Protein AF-A0A329SBS2-F1 (afdb_monomer)

Solvent-accessible surface area (backbone atoms only — not comparable to full-atom values): 4610 Å² total; per-residue (Å²): 136,92,74,92,81,88,87,77,86,54,65,69,60,60,50,41,74,76,56,67,45,72,67,49,45,61,72,70,52,60,92,85,58,90,63,91,44,81,48,57,94,58,97,70,82,80,90,73,63,75,94,70,61,59,93,86,66,76,76,78,53,57,82,90

Radius of gyration: 17.74 Å; Cα contacts (8 Å, |Δi|>4): 21; chains: 1; bounding box: 35×39×36 Å

Mean predicted aligned error: 9.4 Å

Structure (mmCIF, N/CA/C/O backbone):
data_AF-A0A329SBS2-F1
#
_entry.id   AF-A0A329SBS2-F1
#
loop_
_atom_site.group_PDB
_atom_site.id
_atom_site.type_symbol
_atom_site.label_atom_id
_atom_site.label_alt_id
_atom_site.label_comp_id
_atom_site.label_asym_id
_atom_site.label_entity_id
_atom_site.label_seq_id
_atom_site.pdbx_PDB_ins_code
_atom_site.Cartn_x
_atom_site.Cartn_y
_atom_site.Cartn_z
_atom_site.occupancy
_atom_site.B_iso_or_equiv
_atom_site.auth_seq_id
_atom_site.auth_comp_id
_atom_site.auth_asym_id
_atom_site.auth_atom_id
_atom_site.pdbx_PDB_model_num
ATOM 1 N N . MET A 1 1 ? -5.325 -27.124 -7.908 1.00 76.12 1 MET A N 1
ATOM 2 C CA . MET A 1 1 ? -5.523 -25.903 -8.714 1.00 76.12 1 MET A CA 1
ATOM 3 C C . MET A 1 1 ? -5.681 -24.756 -7.744 1.00 76.12 1 MET A C 1
ATOM 5 O O . MET A 1 1 ? -6.574 -24.825 -6.911 1.00 76.12 1 MET A O 1
ATOM 9 N N . GLU A 1 2 ? -4.801 -23.765 -7.808 1.00 86.94 2 GLU A N 1
ATOM 10 C CA . GLU A 1 2 ? -4.96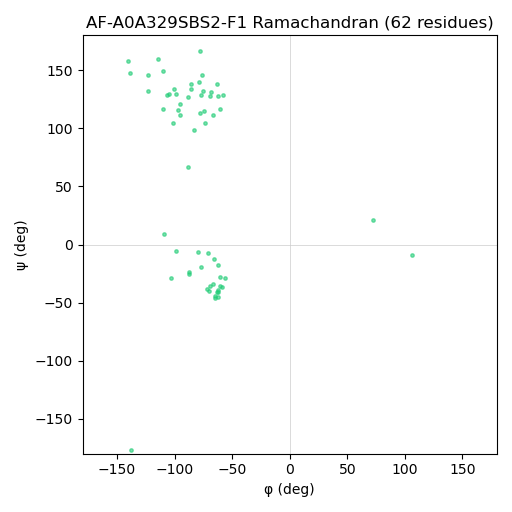7 -22.516 -7.066 1.00 86.94 2 GLU A CA 1
ATOM 11 C C . GLU A 1 2 ? -5.774 -21.561 -7.944 1.00 86.94 2 GLU A C 1
ATOM 13 O O . GLU A 1 2 ? -5.452 -21.374 -9.117 1.00 86.94 2 GLU A O 1
ATOM 18 N N . VAL A 1 3 ? -6.866 -21.025 -7.401 1.00 92.19 3 VAL A N 1
ATOM 19 C CA . VAL A 1 3 ? -7.781 -20.129 -8.116 1.00 92.19 3 VAL A CA 1
ATOM 20 C C . VAL A 1 3 ? -7.870 -18.834 -7.317 1.00 92.19 3 VAL A C 1
ATOM 22 O O . VAL A 1 3 ? -8.051 -18.902 -6.098 1.00 92.19 3 VAL A O 1
ATOM 25 N N . PRO A 1 4 ? -7.736 -17.659 -7.955 1.00 92.12 4 PRO A N 1
ATOM 26 C CA . PRO A 1 4 ? -7.883 -16.397 -7.250 1.00 92.12 4 PRO A CA 1
ATOM 27 C C . PRO A 1 4 ? -9.307 -16.252 -6.706 1.00 92.12 4 PRO A C 1
ATOM 29 O O . PRO A 1 4 ? -10.286 -16.549 -7.390 1.00 92.12 4 PRO A O 1
ATOM 32 N N . PHE A 1 5 ? -9.416 -15.756 -5.477 1.00 92.81 5 PHE A N 1
ATOM 33 C CA . PHE A 1 5 ? -10.684 -15.419 -4.841 1.00 92.81 5 PHE A CA 1
ATOM 34 C C . PHE A 1 5 ? -10.540 -14.121 -4.044 1.00 92.81 5 PHE A C 1
ATOM 36 O O . PHE A 1 5 ? -9.436 -13.720 -3.674 1.00 92.81 5 PHE A O 1
ATOM 43 N N . VAL A 1 6 ? -11.665 -13.454 -3.787 1.00 91.75 6 VAL A N 1
ATOM 44 C CA . VAL A 1 6 ? -11.708 -12.230 -2.981 1.00 91.75 6 VAL A CA 1
ATOM 45 C C . VAL A 1 6 ? -12.127 -12.586 -1.560 1.00 91.75 6 VAL A C 1
ATOM 47 O O . VAL A 1 6 ? -13.135 -13.260 -1.356 1.00 91.75 6 VAL A O 1
ATOM 50 N N . ALA A 1 7 ? -11.359 -12.115 -0.580 1.00 91.00 7 ALA A N 1
ATOM 51 C CA . ALA A 1 7 ? -11.689 -12.235 0.832 1.00 91.00 7 ALA A CA 1
ATOM 52 C C . ALA A 1 7 ? -12.278 -10.918 1.356 1.00 91.00 7 ALA A C 1
ATOM 54 O O . ALA A 1 7 ? -11.733 -9.840 1.117 1.00 91.00 7 ALA A O 1
ATOM 55 N N . TYR A 1 8 ? -13.381 -11.018 2.095 1.00 90.12 8 TYR A N 1
ATOM 56 C CA . TYR A 1 8 ? -14.083 -9.881 2.691 1.00 90.12 8 TYR A CA 1
ATOM 57 C C . TYR A 1 8 ? -14.007 -9.934 4.217 1.00 90.12 8 TYR A C 1
ATOM 59 O O . TYR A 1 8 ? -13.777 -10.989 4.802 1.00 90.12 8 TYR A O 1
ATOM 67 N N . GLY A 1 9 ? -14.230 -8.789 4.866 1.00 89.44 9 GLY A N 1
ATOM 68 C CA . GLY A 1 9 ? -14.336 -8.720 6.325 1.00 89.44 9 GLY A CA 1
ATOM 69 C C . GLY A 1 9 ? -13.014 -8.898 7.072 1.00 89.44 9 GLY A C 1
ATOM 70 O O . GLY A 1 9 ? -13.041 -9.223 8.252 1.00 89.44 9 GLY A O 1
ATOM 71 N N . ILE A 1 10 ? -11.872 -8.674 6.412 1.00 92.12 10 ILE A N 1
ATOM 72 C CA . ILE A 1 10 ? -10.548 -8.719 7.044 1.00 92.12 10 ILE A CA 1
ATOM 73 C C . ILE A 1 10 ? -10.454 -7.556 8.054 1.00 92.12 10 ILE A C 1
ATOM 75 O O . ILE A 1 10 ? -10.466 -6.387 7.631 1.00 92.12 10 ILE A O 1
ATOM 79 N N . PRO A 1 11 ? -10.410 -7.824 9.376 1.00 90.12 11 PRO A N 1
ATOM 80 C CA . PRO A 1 11 ? -10.488 -6.780 10.399 1.00 90.12 11 PRO A CA 1
ATOM 81 C C . PRO A 1 11 ? -9.369 -5.740 10.290 1.00 90.12 11 PRO A C 1
ATOM 83 O O . PRO A 1 11 ? -9.611 -4.547 10.476 1.00 90.12 11 PRO A O 1
ATOM 86 N N . GLU A 1 12 ? -8.163 -6.165 9.920 1.00 87.12 12 GLU A N 1
ATOM 87 C CA . GLU A 1 12 ? -6.981 -5.315 9.775 1.00 87.12 12 GLU A CA 1
ATOM 88 C C . GLU A 1 12 ? -7.166 -4.289 8.651 1.00 87.12 12 GLU A C 1
ATOM 90 O O . GLU A 1 12 ? -6.907 -3.099 8.841 1.00 87.12 12 GLU A O 1
ATOM 95 N N . LEU A 1 13 ? -7.690 -4.725 7.500 1.00 87.75 13 LEU A N 1
ATOM 96 C CA . LEU A 1 13 ? -7.986 -3.838 6.371 1.00 87.75 13 LEU A CA 1
ATOM 97 C C . LEU A 1 13 ? -9.160 -2.905 6.689 1.00 87.75 13 LEU A C 1
ATOM 99 O O . LEU A 1 13 ? -9.143 -1.734 6.320 1.00 87.75 13 LEU A O 1
ATOM 103 N N . THR A 1 14 ? -10.147 -3.396 7.440 1.00 87.38 14 THR A N 1
ATOM 104 C CA . THR A 1 14 ? -11.297 -2.596 7.894 1.00 87.38 14 THR A CA 1
ATOM 105 C C . THR A 1 14 ? -10.883 -1.506 8.887 1.00 87.38 14 THR A C 1
ATOM 107 O O . THR A 1 14 ? -11.451 -0.415 8.906 1.00 87.38 14 THR A O 1
ATOM 110 N N . ALA A 1 15 ? -9.883 -1.771 9.727 1.00 85.44 15 ALA A N 1
ATOM 111 C CA . ALA A 1 15 ? -9.305 -0.755 10.598 1.00 85.44 15 ALA A CA 1
ATOM 112 C C . ALA A 1 15 ? -8.474 0.262 9.800 1.00 85.44 15 ALA A C 1
ATOM 114 O O . ALA A 1 15 ? -8.526 1.459 10.095 1.00 85.44 15 ALA A O 1
ATOM 115 N N . ALA A 1 16 ? -7.738 -0.194 8.780 1.00 86.19 16 ALA A N 1
ATOM 116 C CA . ALA A 1 16 ? -6.923 0.665 7.925 1.00 86.19 16 ALA A CA 1
ATOM 117 C C . ALA A 1 16 ? -7.768 1.682 7.145 1.00 86.19 16 ALA A C 1
ATOM 119 O O . ALA A 1 16 ? -7.397 2.852 7.104 1.00 86.19 16 ALA A O 1
ATOM 120 N N . THR A 1 17 ? -8.937 1.300 6.616 1.00 83.00 17 THR A N 1
ATOM 121 C CA . THR A 1 17 ? -9.819 2.233 5.881 1.00 83.00 17 THR A CA 1
ATOM 122 C C . THR A 1 17 ? -10.302 3.412 6.724 1.00 83.00 17 THR A C 1
ATOM 124 O O . THR A 1 17 ? -10.546 4.484 6.183 1.00 83.00 17 THR A O 1
ATOM 127 N N . LYS A 1 18 ? -10.409 3.246 8.048 1.00 82.38 18 LYS A N 1
ATOM 128 C CA . LYS A 1 18 ? -10.790 4.329 8.969 1.00 82.38 18 LYS A CA 1
ATOM 129 C C . LYS A 1 18 ? -9.606 5.164 9.455 1.00 82.38 18 LYS A C 1
ATOM 131 O O . LYS A 1 18 ? -9.806 6.293 9.884 1.00 82.38 18 LYS A O 1
ATOM 136 N N . ARG A 1 19 ? -8.398 4.593 9.469 1.00 79.69 19 ARG A N 1
ATOM 137 C CA . ARG A 1 19 ? -7.212 5.201 10.099 1.00 79.69 19 ARG A CA 1
ATOM 138 C C . ARG A 1 19 ? -6.240 5.816 9.102 1.00 79.69 19 ARG A C 1
ATOM 140 O O . ARG A 1 19 ? -5.524 6.734 9.467 1.00 79.69 19 ARG A O 1
ATOM 147 N N . TRP A 1 20 ? -6.173 5.311 7.874 1.00 83.62 20 TRP A N 1
ATOM 148 C CA . TRP A 1 20 ? -5.206 5.753 6.870 1.00 83.62 20 TRP A CA 1
ATOM 149 C C . TRP A 1 20 ? -5.744 6.929 6.056 1.00 83.62 20 TRP A C 1
ATOM 151 O O . TRP A 1 20 ? -5.986 6.795 4.857 1.00 83.62 20 TRP A O 1
ATOM 161 N N . THR A 1 21 ? -5.922 8.071 6.719 1.00 86.69 21 THR A N 1
ATOM 162 C CA . THR A 1 21 ? -6.136 9.356 6.039 1.00 86.69 21 THR A CA 1
ATOM 163 C C . THR A 1 21 ? -4.812 9.903 5.507 1.00 86.69 21 THR A C 1
ATOM 165 O O . THR A 1 21 ? -3.737 9.417 5.881 1.00 86.69 21 THR A O 1
ATOM 168 N N . ASP A 1 22 ? -4.872 10.911 4.639 1.00 83.00 22 ASP A N 1
ATOM 169 C CA . ASP A 1 22 ? -3.664 11.565 4.133 1.00 83.00 22 ASP A CA 1
ATOM 170 C C . ASP A 1 22 ? -2.879 12.218 5.276 1.00 83.00 22 ASP A C 1
ATOM 172 O O . ASP A 1 22 ? -1.667 12.046 5.351 1.00 83.00 22 ASP A O 1
ATOM 176 N N . GLU A 1 23 ? -3.562 12.827 6.250 1.00 82.19 23 GLU A N 1
ATOM 177 C CA . GLU A 1 23 ? -2.938 13.413 7.441 1.00 82.19 23 GLU A CA 1
ATOM 178 C C . GLU A 1 23 ? -2.218 12.354 8.282 1.00 82.19 23 GLU A C 1
ATOM 180 O O . GLU A 1 23 ? -1.067 12.548 8.678 1.00 82.19 23 GLU A O 1
ATOM 185 N N . TYR A 1 24 ? -2.859 11.201 8.512 1.00 79.44 24 TYR A N 1
ATOM 186 C CA . TYR A 1 24 ? -2.239 10.092 9.237 1.00 79.44 24 TYR A CA 1
ATOM 187 C C . TYR A 1 24 ? -1.003 9.568 8.501 1.00 79.44 24 TYR A C 1
ATOM 189 O O . TYR A 1 24 ? 0.021 9.275 9.120 1.00 79.44 24 TYR A O 1
ATOM 197 N N . ARG A 1 25 ? -1.070 9.459 7.170 1.00 81.25 25 ARG A N 1
ATOM 198 C CA . ARG A 1 25 ? 0.077 9.040 6.358 1.00 81.25 25 ARG A CA 1
ATOM 199 C C . ARG A 1 25 ? 1.203 10.061 6.445 1.00 81.25 25 ARG A C 1
ATOM 201 O O . ARG A 1 25 ? 2.332 9.658 6.686 1.00 81.25 25 ARG A O 1
ATOM 208 N N . THR A 1 26 ? 0.921 11.354 6.326 1.00 80.62 26 THR A N 1
ATOM 209 C CA . THR A 1 26 ? 1.938 12.404 6.464 1.00 80.62 26 THR A CA 1
ATOM 210 C C . THR A 1 26 ? 2.589 12.399 7.850 1.00 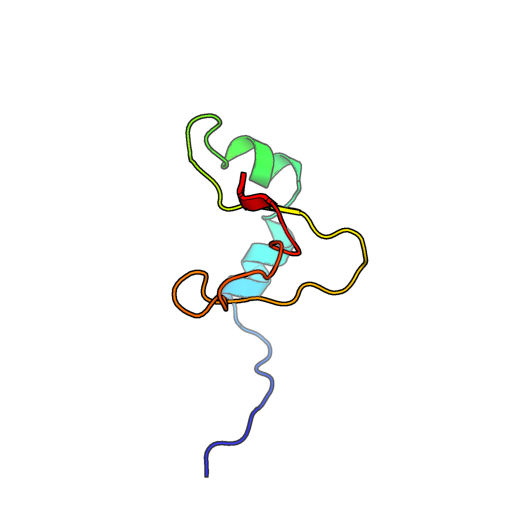80.62 26 THR A C 1
ATOM 212 O O . THR A 1 26 ? 3.793 12.609 7.948 1.00 80.62 26 THR A O 1
ATOM 215 N N . GLU A 1 27 ? 1.835 12.099 8.912 1.00 82.25 27 GLU A N 1
ATOM 216 C CA . GLU A 1 27 ? 2.372 11.988 10.276 1.00 82.25 27 GLU A CA 1
ATOM 217 C C . GLU A 1 27 ? 3.260 10.745 10.465 1.00 82.25 27 GLU A C 1
ATOM 219 O O . GLU A 1 27 ? 4.277 10.796 11.159 1.00 82.25 27 GLU A O 1
ATOM 224 N N . LYS A 1 28 ? 2.876 9.603 9.877 1.00 81.50 28 LYS A N 1
ATOM 225 C CA . LYS A 1 28 ? 3.592 8.328 10.058 1.00 81.50 28 LYS A CA 1
ATOM 226 C C . LYS A 1 28 ? 4.740 8.118 9.080 1.00 81.50 28 LYS A C 1
ATOM 228 O O . LYS A 1 28 ? 5.656 7.354 9.389 1.00 81.50 28 LYS A O 1
ATOM 233 N N . LEU A 1 29 ? 4.714 8.768 7.921 1.00 84.88 29 LEU A N 1
ATOM 234 C CA . LEU A 1 29 ? 5.798 8.694 6.955 1.00 84.88 29 LEU A CA 1
ATOM 235 C C . LEU A 1 29 ? 6.975 9.536 7.453 1.00 84.88 29 LEU A C 1
ATOM 237 O O . LEU A 1 29 ? 6.918 10.757 7.543 1.00 84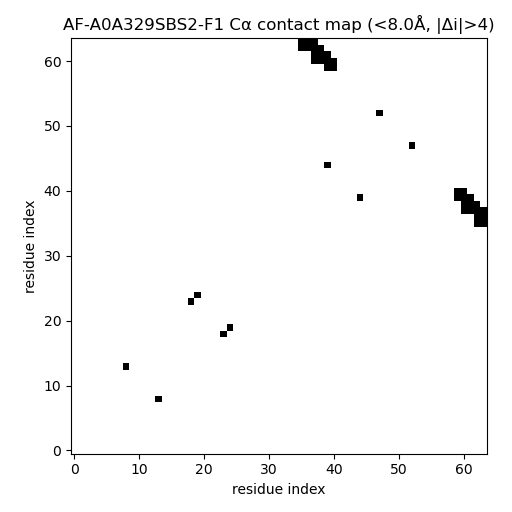.88 29 LEU A O 1
ATOM 241 N N . SER A 1 30 ? 8.085 8.866 7.749 1.00 82.12 30 SER A N 1
ATOM 242 C CA . SER A 1 30 ? 9.346 9.538 8.045 1.00 82.12 30 SER A CA 1
ATOM 243 C C . SER A 1 30 ? 9.818 10.336 6.823 1.00 82.12 30 SER A C 1
ATOM 245 O O . SER A 1 30 ? 9.991 9.730 5.762 1.00 82.12 30 SER A O 1
ATOM 247 N N . PRO A 1 31 ? 10.138 11.636 6.965 1.00 78.44 31 PRO A N 1
ATOM 248 C CA . PRO A 1 31 ? 10.724 12.436 5.886 1.00 78.44 31 PRO A CA 1
ATOM 249 C C . PRO A 1 31 ? 12.098 11.931 5.427 1.00 78.44 31 PRO A C 1
ATOM 251 O O . PRO A 1 31 ? 12.581 12.314 4.369 1.00 78.44 31 PRO A O 1
ATOM 254 N N . LYS A 1 32 ? 12.760 11.108 6.251 1.00 81.31 32 LYS A N 1
ATOM 255 C CA . LYS A 1 32 ? 14.111 10.585 6.004 1.00 81.31 32 LYS A CA 1
ATOM 256 C C . LYS A 1 32 ? 14.111 9.168 5.432 1.00 81.31 32 LYS A C 1
ATOM 258 O O . LYS A 1 32 ? 15.180 8.636 5.147 1.00 81.31 32 LYS A O 1
ATOM 263 N N . ALA A 1 33 ? 12.949 8.528 5.334 1.00 84.06 33 ALA A N 1
ATOM 264 C CA . ALA A 1 33 ? 12.857 7.194 4.765 1.00 84.06 33 ALA A CA 1
ATOM 265 C C . ALA A 1 33 ? 12.890 7.264 3.234 1.00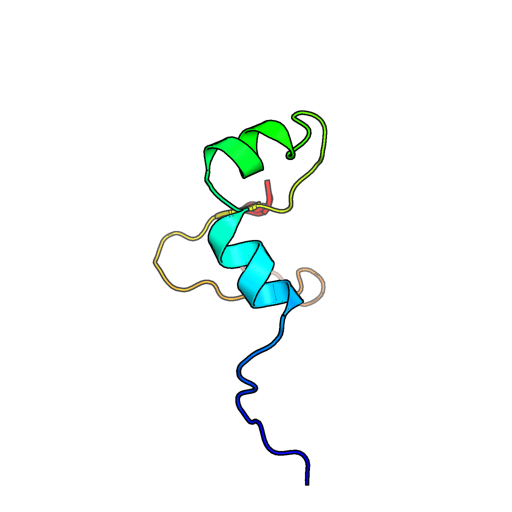 84.06 33 ALA A C 1
ATOM 267 O O . ALA A 1 33 ? 12.279 8.136 2.621 1.00 84.06 33 ALA A O 1
ATOM 268 N N . LEU A 1 34 ? 13.604 6.318 2.625 1.00 80.12 34 LEU A N 1
ATOM 269 C CA . LEU A 1 34 ? 13.631 6.139 1.179 1.00 80.12 34 LEU A CA 1
ATOM 270 C C . LEU A 1 34 ? 12.416 5.306 0.774 1.00 80.12 34 LEU A C 1
ATOM 272 O O . LEU A 1 34 ? 12.412 4.081 0.909 1.00 80.12 34 LEU A O 1
ATOM 276 N N . TYR A 1 35 ? 11.366 5.980 0.316 1.00 84.56 35 TYR A N 1
ATOM 277 C CA . TYR A 1 35 ? 10.215 5.317 -0.282 1.00 84.56 35 TYR A CA 1
ATOM 278 C C . TYR A 1 35 ? 10.488 5.082 -1.755 1.00 84.56 35 TYR A C 1
ATOM 280 O O . TYR A 1 35 ? 10.918 5.986 -2.459 1.00 84.56 35 TYR A O 1
ATOM 288 N N . LYS A 1 36 ? 10.204 3.871 -2.229 1.00 81.81 36 LYS A N 1
ATOM 289 C CA . LYS A 1 36 ? 10.337 3.551 -3.644 1.00 81.81 36 LYS A CA 1
ATOM 290 C C . LYS A 1 36 ? 9.197 4.210 -4.416 1.00 81.81 36 LYS A C 1
ATOM 292 O O . LYS A 1 36 ? 8.067 3.725 -4.358 1.00 81.81 36 LYS A O 1
ATOM 297 N N . VAL A 1 37 ? 9.490 5.293 -5.131 1.00 81.62 37 VAL A N 1
ATOM 298 C CA . VAL A 1 37 ? 8.501 5.997 -5.953 1.00 81.62 37 VAL A CA 1
ATOM 299 C C . VAL A 1 37 ? 8.752 5.684 -7.425 1.00 81.62 37 VAL A C 1
ATOM 301 O O . VAL A 1 37 ? 9.873 5.785 -7.920 1.00 81.62 37 VAL A O 1
ATOM 304 N N . HIS A 1 38 ? 7.690 5.282 -8.123 1.00 81.62 38 HIS A N 1
ATOM 305 C CA . HIS A 1 38 ? 7.707 5.028 -9.560 1.00 81.62 38 HIS A CA 1
ATOM 306 C C . HIS A 1 38 ? 6.969 6.150 -10.290 1.00 81.62 38 HIS A C 1
ATOM 308 O O . HIS A 1 38 ? 5.830 6.461 -9.945 1.00 81.62 38 HIS A O 1
ATOM 314 N N . VAL A 1 39 ? 7.608 6.734 -11.305 1.00 80.44 39 VAL A N 1
ATOM 315 C CA . VAL A 1 39 ? 7.015 7.788 -12.142 1.00 80.44 39 VAL A CA 1
ATOM 316 C C . VAL A 1 39 ? 6.757 7.234 -13.541 1.00 80.44 39 VAL A C 1
ATOM 318 O O . VAL A 1 39 ? 7.705 6.861 -14.228 1.00 80.44 39 VAL A O 1
ATOM 321 N N . ALA A 1 40 ? 5.490 7.183 -13.956 1.00 81.88 40 ALA A N 1
ATOM 322 C CA . ALA A 1 40 ? 5.069 6.771 -15.297 1.00 81.88 40 ALA A CA 1
ATOM 323 C C . ALA A 1 40 ? 4.518 7.973 -16.082 1.00 81.88 40 ALA A C 1
ATOM 325 O O . ALA A 1 40 ? 3.955 8.897 -15.496 1.00 81.88 40 ALA A O 1
ATOM 326 N N . TYR A 1 41 ? 4.686 7.962 -17.407 1.00 81.81 41 TYR A N 1
ATOM 327 C CA . TYR A 1 41 ? 4.190 9.026 -18.292 1.00 81.81 41 TYR A CA 1
ATOM 328 C C . TYR A 1 41 ? 2.680 8.950 -18.545 1.00 81.81 41 TYR A C 1
ATOM 330 O O . TYR A 1 41 ? 2.075 9.942 -18.948 1.00 81.81 41 TYR A O 1
ATOM 338 N N . ASP A 1 42 ? 2.078 7.785 -18.308 1.00 84.06 42 ASP A N 1
ATOM 339 C CA . ASP A 1 42 ? 0.650 7.538 -18.457 1.00 84.06 42 ASP A CA 1
ATOM 340 C C . ASP A 1 42 ? 0.108 6.689 -17.290 1.00 84.06 42 ASP A C 1
ATOM 342 O O . ASP A 1 42 ? 0.816 6.396 -16.324 1.00 84.06 42 ASP A O 1
ATOM 346 N N . SER A 1 43 ? -1.179 6.341 -17.342 1.00 84.50 43 SER A N 1
ATOM 347 C CA . SER A 1 43 ? -1.880 5.613 -16.277 1.00 84.50 43 SER A CA 1
ATOM 348 C C . SER A 1 43 ? -1.472 4.142 -16.124 1.00 84.50 43 SER A C 1
ATOM 350 O O . SER A 1 43 ? -1.930 3.481 -15.192 1.00 84.50 43 SER A O 1
ATOM 352 N N . HIS A 1 44 ? -0.659 3.602 -17.029 1.00 83.44 44 HIS A N 1
ATOM 353 C CA . HIS A 1 44 ? -0.205 2.220 -17.007 1.00 83.44 44 HIS A CA 1
ATOM 354 C C . HIS A 1 44 ? 1.179 2.141 -16.371 1.00 83.44 44 HIS A C 1
ATOM 356 O O . HIS A 1 44 ? 2.182 2.618 -16.900 1.00 83.44 44 HIS A O 1
ATOM 362 N N . PHE A 1 45 ? 1.244 1.464 -15.228 1.00 82.81 45 PHE A N 1
ATOM 363 C CA . PHE A 1 45 ? 2.510 1.106 -14.611 1.00 82.81 45 PHE A CA 1
ATOM 364 C C . PHE A 1 45 ? 2.906 -0.314 -15.018 1.00 82.81 45 PHE A C 1
ATOM 366 O O . PHE A 1 45 ? 2.293 -1.291 -14.587 1.00 82.81 45 PHE A O 1
ATOM 373 N N . MET A 1 46 ? 3.964 -0.426 -15.820 1.00 80.75 46 MET A N 1
ATOM 374 C CA . MET A 1 46 ? 4.571 -1.707 -16.175 1.00 80.75 46 MET A CA 1
ATOM 375 C C . MET A 1 46 ? 5.833 -1.927 -15.352 1.00 80.75 46 MET A C 1
ATOM 377 O O . MET A 1 46 ? 6.871 -1.325 -15.617 1.00 80.75 46 MET A O 1
ATOM 381 N N . TYR A 1 47 ? 5.749 -2.804 -14.354 1.00 78.56 47 TYR A N 1
ATOM 382 C CA . TYR A 1 47 ? 6.909 -3.187 -13.556 1.00 78.56 47 TYR A CA 1
ATOM 383 C C . TYR A 1 47 ? 7.893 -4.024 -14.386 1.00 78.56 47 TYR A C 1
ATOM 385 O O . TYR A 1 47 ? 7.511 -5.060 -14.933 1.00 78.56 47 TYR A O 1
ATOM 393 N N . TYR A 1 48 ? 9.168 -3.627 -14.417 1.00 74.75 48 TYR A N 1
ATOM 394 C CA . TYR A 1 48 ? 10.247 -4.444 -14.969 1.00 74.75 48 TYR A CA 1
ATOM 395 C C . TYR A 1 48 ? 11.352 -4.686 -13.939 1.00 74.75 48 TYR A C 1
ATOM 397 O O . TYR A 1 48 ? 11.684 -3.844 -13.102 1.00 74.75 48 TYR A O 1
ATOM 405 N N . LEU A 1 49 ? 11.965 -5.866 -14.013 1.00 76.75 49 LEU A N 1
ATOM 406 C CA . LEU A 1 49 ? 13.210 -6.129 -13.302 1.00 76.75 49 LEU A CA 1
ATOM 407 C C . LEU A 1 49 ? 14.336 -5.472 -14.092 1.00 76.75 49 LEU A C 1
ATOM 409 O O . LEU A 1 49 ? 14.645 -5.917 -15.192 1.00 76.75 49 LEU A O 1
ATOM 413 N N . THR A 1 50 ? 14.969 -4.442 -13.533 1.00 72.12 50 THR A N 1
ATOM 414 C CA . THR A 1 50 ? 16.072 -3.719 -14.192 1.00 72.12 50 THR A CA 1
ATOM 415 C C . THR A 1 50 ? 17.224 -4.650 -14.590 1.00 72.12 50 THR A C 1
ATOM 417 O O . THR A 1 50 ? 17.876 -4.433 -15.601 1.00 72.12 50 THR A O 1
ATOM 420 N N . SER A 1 51 ? 17.43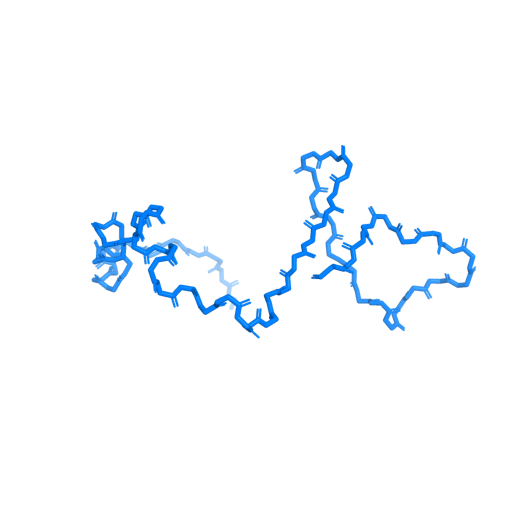1 -5.748 -13.854 1.00 75.12 51 SER A N 1
ATOM 421 C CA . SER A 1 51 ? 18.405 -6.796 -14.193 1.00 75.12 51 SER A CA 1
ATOM 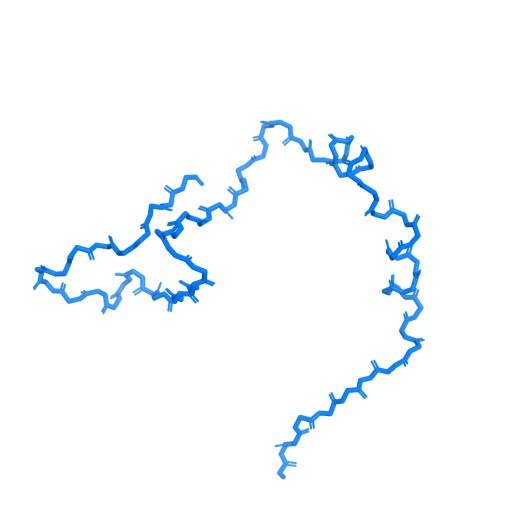422 C C . SER A 1 51 ? 18.086 -7.576 -15.475 1.00 75.12 51 SER A C 1
ATOM 424 O O . SER A 1 51 ? 18.933 -8.321 -15.957 1.00 75.12 51 SER A O 1
ATOM 426 N N . LYS A 1 52 ? 16.873 -7.434 -16.013 1.00 77.62 52 LYS A N 1
ATOM 427 C CA . LYS A 1 52 ? 16.407 -8.063 -17.253 1.00 77.62 52 LYS A CA 1
ATOM 428 C C . LYS A 1 52 ? 16.232 -7.058 -18.398 1.00 77.62 52 LYS A C 1
ATOM 430 O O . LYS A 1 52 ? 15.673 -7.427 -19.424 1.00 77.62 52 LYS A O 1
ATOM 435 N N . GLN A 1 53 ? 16.673 -5.810 -18.222 1.00 73.69 53 GLN A N 1
ATOM 436 C CA . GLN A 1 53 ? 16.587 -4.778 -19.254 1.00 73.69 53 GLN A CA 1
ATOM 437 C C . GLN A 1 53 ? 17.524 -5.120 -20.419 1.00 73.69 53 GLN A C 1
ATOM 439 O O . GLN A 1 53 ? 18.693 -5.453 -20.204 1.00 73.69 53 GLN A O 1
ATOM 444 N N . LEU A 1 54 ? 17.014 -5.059 -21.650 1.00 75.31 54 LEU A N 1
ATOM 445 C CA . LEU A 1 54 ? 17.814 -5.351 -22.836 1.00 75.31 54 LEU A CA 1
ATOM 446 C C . LEU A 1 54 ? 18.742 -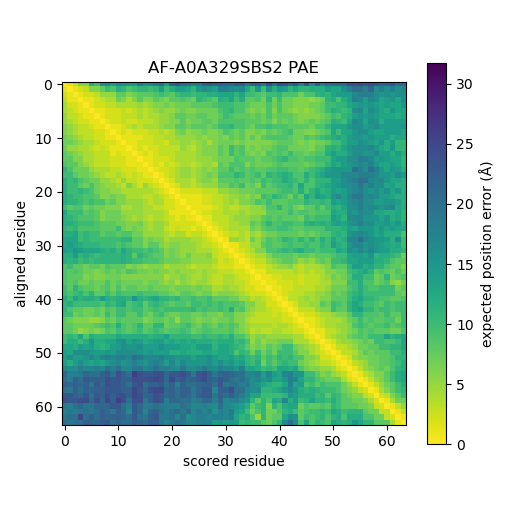4.169 -23.155 1.00 75.31 54 LEU A C 1
ATOM 448 O O . LEU A 1 54 ? 18.400 -3.002 -22.946 1.00 75.31 54 LEU A O 1
ATOM 452 N N . ALA A 1 55 ? 19.937 -4.465 -23.674 1.00 71.62 55 ALA A N 1
ATOM 453 C CA . ALA A 1 55 ? 20.895 -3.436 -24.064 1.00 71.62 55 ALA A CA 1
ATOM 454 C C . ALA A 1 55 ? 20.296 -2.538 -25.164 1.00 71.62 55 ALA A C 1
ATOM 456 O O . ALA 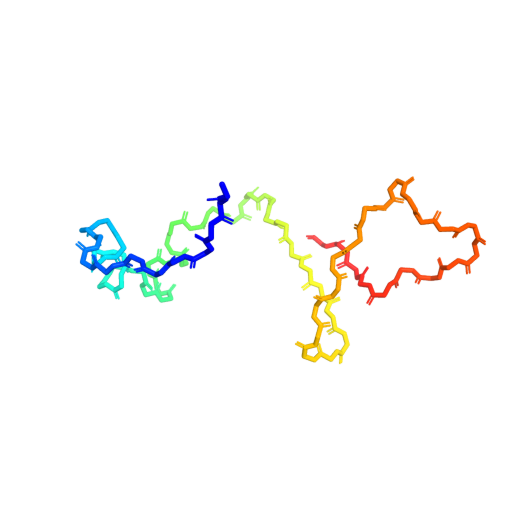A 1 55 ? 20.001 -3.009 -26.259 1.00 71.62 55 ALA A O 1
ATOM 457 N N . GLY A 1 56 ? 20.122 -1.246 -24.863 1.00 68.88 56 GLY A N 1
ATOM 458 C CA . GLY A 1 56 ? 19.556 -0.250 -25.783 1.00 68.88 56 GLY A CA 1
ATOM 459 C C . GLY A 1 56 ? 18.127 0.203 -25.460 1.00 68.88 56 GLY A C 1
ATOM 460 O O . GLY A 1 56 ? 17.674 1.193 -26.032 1.00 68.88 56 GLY A O 1
ATOM 461 N N . GLU A 1 57 ? 17.430 -0.441 -24.520 1.00 67.12 57 GLU A N 1
ATOM 462 C CA . GLU A 1 57 ? 16.123 0.036 -24.053 1.00 67.12 57 GLU A CA 1
ATOM 463 C C . GLU A 1 57 ? 16.286 1.228 -23.100 1.00 67.12 57 GLU A C 1
ATOM 465 O O . GLU A 1 57 ? 17.021 1.152 -22.113 1.00 67.12 57 GLU A O 1
ATOM 470 N N . LYS A 1 58 ? 15.577 2.336 -23.356 1.00 62.03 58 LYS A N 1
ATOM 471 C CA . LYS A 1 58 ? 15.408 3.403 -22.357 1.00 62.03 58 LYS A CA 1
ATOM 472 C C . LYS A 1 58 ? 14.402 2.933 -21.308 1.00 62.03 58 LYS A C 1
ATOM 474 O O . LYS A 1 58 ? 13.331 2.455 -21.666 1.00 62.03 58 LYS A O 1
ATOM 479 N N . GLY A 1 59 ? 14.737 3.093 -20.027 1.00 62.00 59 GLY A N 1
ATOM 480 C CA . GLY A 1 59 ? 13.793 2.829 -18.942 1.00 62.00 59 GLY A CA 1
ATOM 481 C C . GLY A 1 59 ? 12.545 3.698 -19.109 1.00 62.00 59 GLY A C 1
ATOM 482 O O . GLY A 1 59 ? 12.658 4.904 -19.316 1.00 62.00 59 GLY A O 1
ATOM 483 N N . THR A 1 60 ? 11.365 3.085 -19.063 1.00 58.53 60 THR A N 1
ATOM 484 C CA . THR A 1 60 ? 10.070 3.774 -19.214 1.00 58.53 60 THR A CA 1
ATOM 485 C C . THR A 1 60 ? 9.605 4.476 -17.940 1.00 58.53 60 THR A C 1
ATOM 487 O O . THR A 1 60 ? 8.620 5.210 -17.981 1.00 58.53 60 THR A O 1
ATOM 490 N N . TYR A 1 61 ? 10.315 4.289 -16.823 1.00 61.78 61 TYR A N 1
ATOM 491 C CA . TYR A 1 61 ? 10.079 5.009 -15.577 1.00 61.78 61 TYR A CA 1
ATOM 492 C C . TYR A 1 61 ? 11.386 5.419 -14.896 1.00 61.78 61 TYR A C 1
ATOM 494 O O . TYR A 1 61 ? 12.392 4.707 -14.942 1.00 61.78 61 TYR A O 1
ATOM 502 N N . GLU A 1 62 ? 11.346 6.557 -14.205 1.00 59.62 62 GLU A N 1
ATOM 503 C CA . GLU A 1 62 ? 12.393 6.955 -13.264 1.00 59.62 62 GLU A CA 1
ATOM 504 C C . GLU A 1 62 ? 12.119 6.327 -11.891 1.00 59.62 62 GLU A C 1
ATOM 5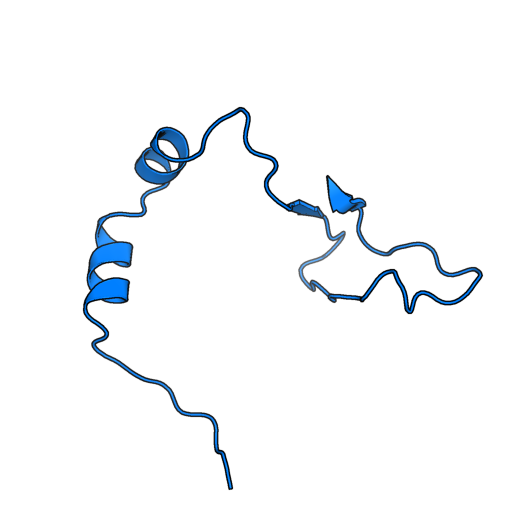06 O O . GLU A 1 62 ? 10.976 6.286 -11.426 1.00 59.62 62 GLU A O 1
ATOM 511 N N . LEU A 1 63 ? 13.179 5.837 -11.245 1.00 56.06 63 LEU A N 1
ATOM 512 C CA . LEU A 1 63 ? 13.173 5.467 -9.832 1.00 56.06 63 LEU A CA 1
ATOM 513 C C . LEU A 1 63 ? 13.711 6.667 -9.043 1.00 56.06 63 LEU A C 1
ATOM 515 O O . LEU A 1 63 ? 14.841 7.084 -9.300 1.00 56.06 63 LEU A O 1
ATOM 519 N N . ARG A 1 64 ? 12.920 7.216 -8.119 1.00 56.12 64 ARG A N 1
ATOM 520 C CA . ARG A 1 64 ? 13.345 8.289 -7.206 1.00 56.12 64 ARG A CA 1
ATOM 521 C C . ARG A 1 64 ? 13.290 7.826 -5.761 1.00 56.12 64 ARG A C 1
ATOM 523 O O . ARG A 1 64 ? 12.382 7.020 -5.446 1.00 56.12 64 ARG A O 1
#

Sequence (64 aa):
MEVPFVAYGIPELTAATKRWTDEYRTEKLSPKALYKVHVAYDSHFMYYLTSKQLAGEKGTYELR

pLDDT: mean 79.88, std 9.05, range [56.06, 92.81]

Secondary structure (DSSP, 8-state):
----------HHHHHHHHH--HHHHHHHS-TTS----EE-SSS------GGGPPTTPPPSSEE-

Foldseek 3Di:
DDDDDDDPDPVVVVVCVVQDDPVNCVVPDDPPDQDWDKDAPDPDDDDDDPVPDDPPDDDRIDTD

Organism: NCBI:txid29920